Protein AF-A0A5N5G9B5-F1 (afdb_monomer_lite)

pLDDT: mean 87.51, std 14.27, range [42.06, 97.94]

Radius of gyration: 17.75 Å; chains: 1; bounding box: 39×30×47 Å

Structure (mmCIF, N/CA/C/O backbone):
data_AF-A0A5N5G9B5-F1
#
_entry.id   AF-A0A5N5G9B5-F1
#
loop_
_atom_site.group_PDB
_atom_site.id
_atom_site.type_symbol
_atom_site.label_atom_id
_atom_site.label_alt_id
_atom_site.label_comp_id
_atom_site.label_asym_id
_atom_site.label_entity_id
_atom_site.label_seq_id
_atom_site.pdbx_PDB_ins_code
_atom_site.Cartn_x
_atom_site.Cartn_y
_atom_site.Cartn_z
_atom_site.occupancy
_atom_site.B_iso_or_equiv
_atom_site.auth_seq_id
_atom_site.auth_comp_id
_atom_site.auth_asym_id
_atom_site.auth_atom_id
_atom_site.pdbx_PDB_model_num
ATOM 1 N N . MET A 1 1 ? -11.561 -7.482 -16.673 1.00 42.06 1 MET A N 1
ATOM 2 C CA . MET A 1 1 ? -11.876 -7.937 -15.300 1.00 42.06 1 MET A CA 1
ATOM 3 C C . MET A 1 1 ? -10.965 -7.159 -14.359 1.00 42.06 1 MET A C 1
ATOM 5 O O . MET A 1 1 ? -9.759 -7.339 -14.434 1.00 42.06 1 MET A O 1
ATOM 9 N N . GLN A 1 2 ? -11.491 -6.196 -13.600 1.00 61.25 2 GLN A N 1
ATOM 10 C CA . GLN A 1 2 ? -10.664 -5.323 -12.754 1.00 61.25 2 GLN A CA 1
ATOM 11 C C . GLN A 1 2 ? -10.298 -6.072 -11.465 1.00 61.25 2 GLN A C 1
ATOM 13 O O . GLN A 1 2 ? -11.165 -6.689 -10.843 1.00 61.25 2 GLN A O 1
ATOM 18 N N . ASN A 1 3 ? -9.021 -6.069 -11.078 1.00 88.44 3 ASN A N 1
ATOM 19 C CA . ASN A 1 3 ? -8.588 -6.670 -9.818 1.00 88.44 3 ASN A CA 1
ATOM 20 C C . ASN A 1 3 ? -9.241 -5.897 -8.659 1.00 88.44 3 ASN A C 1
ATOM 22 O O . ASN A 1 3 ? -8.948 -4.718 -8.461 1.00 88.44 3 ASN A O 1
ATOM 26 N N . LYS A 1 4 ? -10.134 -6.558 -7.910 1.00 90.69 4 LYS A N 1
ATOM 27 C CA . LYS A 1 4 ? -10.940 -5.936 -6.844 1.00 90.69 4 LYS A CA 1
ATOM 28 C C . LYS A 1 4 ? -10.080 -5.278 -5.760 1.00 90.69 4 LYS A C 1
ATOM 30 O O . LYS A 1 4 ? -10.470 -4.245 -5.229 1.00 90.69 4 LYS A O 1
ATOM 35 N N . HIS A 1 5 ? -8.906 -5.840 -5.465 1.00 90.69 5 HIS A N 1
ATOM 36 C CA . HIS A 1 5 ? -7.968 -5.255 -4.506 1.00 90.69 5 HIS A CA 1
ATOM 37 C C . HIS A 1 5 ? -7.357 -3.960 -5.040 1.00 90.69 5 HIS A C 1
ATOM 39 O O . HIS A 1 5 ? -7.300 -2.969 -4.321 1.00 90.69 5 HIS A O 1
ATOM 45 N N . PHE A 1 6 ? -6.963 -3.944 -6.316 1.00 93.56 6 PHE A N 1
ATOM 46 C CA . PHE A 1 6 ? -6.399 -2.752 -6.945 1.00 93.56 6 PHE A CA 1
ATOM 47 C C . PHE A 1 6 ? -7.434 -1.628 -7.069 1.00 93.56 6 PHE A C 1
ATOM 49 O O . PHE A 1 6 ? -7.129 -0.481 -6.770 1.00 93.56 6 PHE A O 1
ATOM 56 N N . ALA A 1 7 ? -8.678 -1.962 -7.432 1.00 95.25 7 ALA A N 1
ATOM 57 C CA . ALA A 1 7 ? -9.774 -0.995 -7.479 1.00 95.25 7 ALA A CA 1
ATOM 58 C C . ALA A 1 7 ? -10.046 -0.363 -6.102 1.00 95.25 7 ALA A C 1
ATOM 60 O O . ALA A 1 7 ? -10.250 0.846 -6.008 1.00 9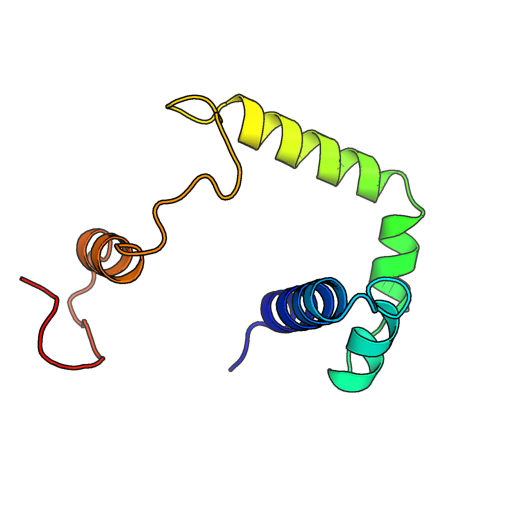5.25 7 ALA A O 1
ATOM 61 N N . LEU A 1 8 ? -10.005 -1.170 -5.034 1.00 95.75 8 LEU A N 1
ATOM 62 C CA . LEU A 1 8 ? -10.170 -0.682 -3.667 1.00 95.75 8 LEU A CA 1
ATOM 63 C C . LEU A 1 8 ? -9.044 0.274 -3.263 1.00 95.75 8 LEU A C 1
ATOM 65 O O . LEU A 1 8 ? -9.334 1.358 -2.767 1.00 95.75 8 LEU A O 1
ATOM 69 N N . ILE A 1 9 ? -7.786 -0.105 -3.506 1.00 95.56 9 ILE A N 1
ATOM 70 C CA . ILE A 1 9 ? -6.623 0.747 -3.218 1.00 95.56 9 ILE A CA 1
ATOM 71 C C . ILE A 1 9 ? -6.743 2.065 -3.984 1.00 95.56 9 ILE A C 1
ATOM 73 O O . ILE A 1 9 ? -6.675 3.125 -3.377 1.00 95.56 9 ILE A O 1
ATOM 77 N N . TYR A 1 10 ? -7.015 2.007 -5.290 1.00 96.19 10 TYR A N 1
ATOM 78 C CA . TYR A 1 10 ? -7.134 3.199 -6.128 1.00 96.19 10 TYR A CA 1
ATOM 79 C C . TYR A 1 10 ? -8.230 4.157 -5.645 1.00 96.19 10 TYR A C 1
ATOM 81 O O . TYR A 1 10 ? -8.018 5.364 -5.602 1.00 96.19 10 TYR A O 1
ATOM 89 N N . CYS A 1 11 ? -9.385 3.629 -5.230 1.00 97.38 11 CYS A N 1
ATOM 90 C CA . CYS A 1 11 ? -10.445 4.453 -4.657 1.00 97.38 11 CYS A CA 1
ATOM 91 C C . CYS A 1 11 ? -9.991 5.174 -3.375 1.00 97.38 11 CYS A C 1
ATOM 93 O O . CYS A 1 11 ? -10.254 6.364 -3.214 1.00 97.38 11 CYS A O 1
ATOM 95 N N . ILE A 1 12 ? -9.286 4.476 -2.477 1.00 96.94 12 ILE A N 1
ATOM 96 C CA . ILE A 1 12 ? -8.786 5.066 -1.227 1.00 96.94 12 ILE A CA 1
ATOM 97 C C . ILE A 1 12 ? -7.723 6.135 -1.519 1.00 96.94 12 ILE A C 1
ATOM 99 O O . ILE A 1 12 ? -7.811 7.230 -0.970 1.00 96.94 12 ILE A O 1
ATOM 103 N N . GLU A 1 13 ? -6.768 5.853 -2.410 1.00 96.44 13 GLU A N 1
ATOM 104 C CA . GLU A 1 13 ? -5.735 6.808 -2.848 1.00 96.44 13 GLU A CA 1
ATOM 105 C C . GLU A 1 13 ? -6.356 8.074 -3.452 1.00 96.44 13 GLU A C 1
ATOM 107 O O . GLU A 1 13 ? -5.938 9.191 -3.151 1.00 96.44 13 GLU A O 1
ATOM 112 N N . PHE A 1 14 ? -7.417 7.925 -4.246 1.00 96.69 14 PHE A N 1
ATOM 113 C CA . PHE A 1 14 ? -8.128 9.066 -4.815 1.00 96.69 14 PHE A CA 1
ATOM 114 C C . PHE A 1 14 ? -8.764 9.949 -3.732 1.00 96.69 14 PHE A C 1
ATOM 116 O O . PHE A 1 14 ? -8.637 11.171 -3.775 1.00 96.69 14 PHE A O 1
ATOM 123 N N . LEU A 1 15 ? -9.362 9.348 -2.698 1.00 97.75 15 LEU A N 1
ATOM 124 C CA . LEU A 1 15 ? -9.873 10.104 -1.551 1.00 97.75 15 LEU A CA 1
ATOM 125 C C . LEU A 1 15 ? -8.756 10.818 -0.777 1.00 97.75 15 LEU A C 1
ATOM 127 O O . LEU A 1 15 ? -8.997 11.890 -0.226 1.00 97.75 15 LEU A O 1
ATOM 131 N N . VAL A 1 16 ? -7.540 10.265 -0.719 1.00 96.44 16 VAL A N 1
ATOM 132 C CA . VAL A 1 16 ? -6.383 10.956 -0.121 1.00 96.44 16 VAL A CA 1
ATOM 13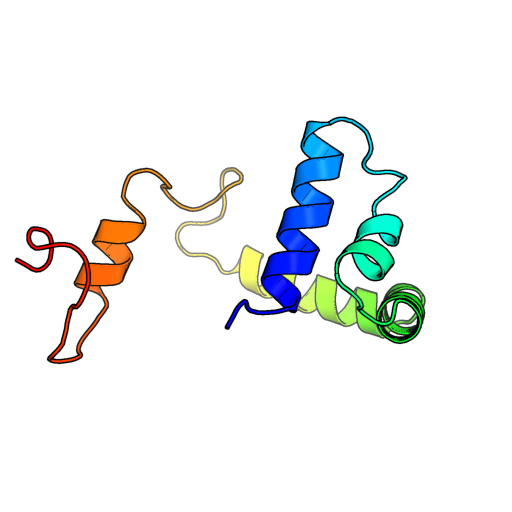3 C C . VAL A 1 16 ? -6.032 12.210 -0.921 1.00 96.44 16 VAL A C 1
ATOM 135 O O . VAL A 1 16 ? -5.878 13.272 -0.318 1.00 96.44 16 VAL A O 1
ATOM 138 N N . ILE A 1 17 ? -5.984 12.114 -2.254 1.00 96.44 17 ILE A N 1
ATOM 139 C CA . ILE A 1 17 ? -5.731 13.253 -3.156 1.00 96.44 17 ILE A CA 1
ATOM 140 C C . ILE A 1 17 ? -6.788 14.350 -2.967 1.00 96.44 17 ILE A C 1
ATOM 142 O O . ILE A 1 17 ? -6.455 15.532 -2.932 1.00 96.44 17 ILE A O 1
ATOM 146 N N . GLU A 1 18 ? -8.053 13.972 -2.772 1.00 96.75 18 GLU A N 1
ATOM 147 C CA . GLU A 1 18 ? -9.151 14.909 -2.504 1.00 96.75 18 GLU A CA 1
ATOM 148 C C . GLU A 1 18 ? -9.178 15.460 -1.063 1.00 96.75 18 GLU A C 1
ATOM 150 O O . GLU A 1 18 ? -10.056 16.251 -0.719 1.00 96.75 18 GLU A O 1
ATOM 155 N N . GLY A 1 19 ? -8.268 15.038 -0.178 1.00 97.12 19 GLY A N 1
ATOM 156 C CA . GLY A 1 19 ? -8.281 15.425 1.239 1.00 97.12 19 GLY A CA 1
ATOM 157 C C . GLY A 1 19 ? -9.386 14.750 2.068 1.00 97.12 19 GLY A C 1
ATOM 158 O O . GLY A 1 19 ? -9.598 15.089 3.232 1.00 97.12 19 GLY A O 1
ATOM 159 N N . ARG A 1 20 ? -10.055 13.745 1.501 1.00 97.50 20 ARG A N 1
ATOM 160 C CA . ARG A 1 20 ? -11.209 13.011 2.042 1.00 97.50 20 ARG A CA 1
ATOM 161 C C . ARG A 1 20 ? -10.846 11.629 2.591 1.00 97.50 20 ARG A C 1
ATOM 163 O O . ARG A 1 20 ? -11.703 10.769 2.752 1.00 97.50 20 ARG A O 1
ATOM 170 N N . HIS A 1 21 ? -9.580 11.399 2.936 1.00 95.00 21 HIS A N 1
ATOM 171 C CA . HIS A 1 21 ? -9.063 10.106 3.417 1.00 95.00 21 HIS A CA 1
ATOM 172 C C . HIS A 1 21 ? -9.844 9.493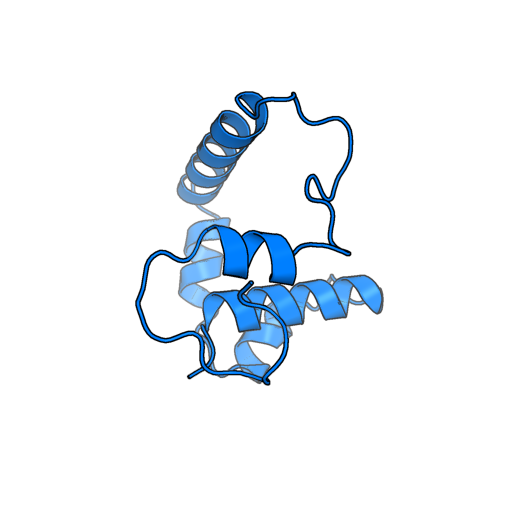 4.600 1.00 95.00 21 HIS A C 1
ATOM 174 O O . HIS A 1 21 ? -9.881 8.274 4.754 1.00 95.00 21 HIS A O 1
ATOM 180 N N . LYS A 1 22 ? -10.511 10.307 5.431 1.00 96.81 22 LYS A N 1
ATOM 181 C CA . LYS A 1 22 ? -11.384 9.817 6.517 1.00 96.81 22 LYS A CA 1
ATOM 182 C C . LYS A 1 22 ? -12.598 9.033 6.004 1.00 96.81 22 LYS A C 1
ATOM 184 O O . LYS A 1 22 ? -13.143 8.213 6.736 1.00 96.81 22 LYS A O 1
ATOM 189 N N . GLU A 1 23 ? -12.990 9.244 4.752 1.00 97.19 23 GLU A N 1
ATOM 190 C CA . GLU A 1 23 ? -14.122 8.596 4.089 1.00 97.19 23 GLU A CA 1
ATOM 191 C C . GLU A 1 23 ? -13.737 7.284 3.381 1.00 97.19 23 GLU A C 1
ATOM 193 O O . GLU A 1 23 ? -14.561 6.726 2.662 1.00 97.19 23 GLU A O 1
ATOM 198 N N . TRP A 1 24 ? -12.522 6.748 3.573 1.00 96.00 24 TRP A N 1
ATOM 199 C CA . TRP A 1 24 ? -12.008 5.564 2.856 1.00 96.00 24 TRP A CA 1
ATOM 200 C C . TRP A 1 24 ? -12.948 4.344 2.865 1.00 96.00 24 TRP A C 1
ATOM 202 O O . TRP A 1 24 ? -12.966 3.555 1.921 1.00 96.00 24 TRP A O 1
ATOM 212 N N . GLN A 1 25 ? -13.766 4.187 3.910 1.00 96.81 25 GLN A N 1
ATOM 213 C CA . GLN A 1 25 ? -14.738 3.093 4.018 1.00 96.81 25 GLN A CA 1
ATOM 214 C C . GLN A 1 25 ? -15.835 3.157 2.943 1.00 96.81 25 GLN A C 1
ATOM 216 O O . GLN A 1 25 ? -16.376 2.116 2.570 1.00 96.81 25 GLN A O 1
ATOM 221 N N . THR A 1 26 ? -16.133 4.343 2.402 1.00 97.19 26 THR A N 1
ATOM 222 C CA . THR A 1 26 ? -17.120 4.528 1.321 1.00 97.19 26 THR A CA 1
ATOM 223 C C . THR A 1 26 ? -16.723 3.791 0.040 1.00 97.19 26 THR A C 1
ATOM 225 O O . THR A 1 26 ? -17.596 3.342 -0.705 1.00 97.19 26 THR A O 1
ATOM 228 N N . CYS A 1 27 ? -15.425 3.548 -0.174 1.00 97.56 27 CYS A N 1
ATOM 229 C CA . CYS A 1 27 ? -14.926 2.767 -1.303 1.00 97.56 27 CYS A CA 1
ATOM 230 C C . CYS A 1 27 ? -15.459 1.331 -1.327 1.00 97.56 27 CYS A C 1
ATOM 232 O O . CYS A 1 27 ? -15.637 0.763 -2.403 1.00 97.56 27 CYS A O 1
ATOM 234 N N . PHE A 1 28 ? -15.765 0.741 -0.167 1.00 97.12 28 PHE A N 1
ATOM 235 C CA . PHE A 1 28 ? -16.328 -0.608 -0.102 1.00 97.12 28 PHE A CA 1
ATOM 236 C C . PHE A 1 28 ? -17.741 -0.643 -0.672 1.00 97.12 28 PHE A C 1
ATOM 238 O O . PHE A 1 28 ? -18.028 -1.479 -1.525 1.00 97.12 28 PHE A O 1
ATOM 245 N N . SER A 1 29 ? -18.599 0.295 -0.265 1.00 96.44 29 SER A N 1
ATOM 246 C CA . SER A 1 29 ? -19.945 0.429 -0.830 1.00 96.44 29 SER A CA 1
ATOM 247 C C . SER A 1 29 ? -19.909 0.758 -2.322 1.00 96.44 29 SER A C 1
ATOM 249 O O . SER A 1 29 ? -20.588 0.084 -3.093 1.00 96.44 29 SER A O 1
ATOM 251 N N . SER A 1 30 ? -19.079 1.718 -2.748 1.00 95.31 30 SER A N 1
ATOM 252 C CA . SER A 1 30 ? -18.977 2.131 -4.157 1.00 95.31 30 SER A CA 1
ATOM 253 C C . SER A 1 30 ? -18.526 1.000 -5.083 1.00 95.31 30 SER A C 1
ATOM 255 O O . SER A 1 30 ? -18.928 0.955 -6.242 1.00 95.31 30 SER A O 1
ATOM 257 N N . LEU A 1 31 ? -17.708 0.071 -4.578 1.00 95.50 31 LEU A N 1
ATOM 258 C CA . LEU A 1 31 ? -17.197 -1.074 -5.336 1.00 95.50 31 LEU A CA 1
ATOM 259 C C . LEU A 1 31 ? -17.988 -2.373 -5.102 1.00 95.50 31 LEU A C 1
ATOM 261 O O . LEU A 1 31 ? -17.628 -3.410 -5.662 1.00 95.50 31 LEU A O 1
ATOM 265 N N . GLY A 1 32 ? -19.033 -2.357 -4.266 1.00 95.44 32 GLY A N 1
ATOM 266 C CA . GLY A 1 32 ? -19.797 -3.558 -3.911 1.00 95.44 32 GLY A CA 1
ATOM 267 C C . GLY A 1 32 ? -18.972 -4.612 -3.158 1.00 95.44 32 GLY A C 1
ATOM 268 O O . GLY A 1 32 ? -19.159 -5.813 -3.358 1.00 95.44 32 GLY A O 1
ATOM 269 N N . LEU A 1 33 ? -18.020 -4.179 -2.326 1.00 95.62 33 LEU A N 1
ATOM 270 C CA . LEU A 1 33 ? -17.123 -5.037 -1.552 1.00 95.62 33 LEU A CA 1
ATOM 271 C C . LEU A 1 33 ? -17.549 -5.124 -0.077 1.00 95.62 33 LEU A C 1
ATOM 273 O O . LEU A 1 33 ? -17.998 -4.135 0.503 1.00 95.62 33 LEU A O 1
ATOM 277 N N . PRO A 1 34 ? -17.365 -6.282 0.583 1.00 95.75 34 PRO A N 1
ATOM 278 C CA . PRO A 1 34 ? -17.671 -6.416 2.000 1.00 95.75 34 PRO A CA 1
ATOM 279 C C . PRO A 1 34 ? -16.605 -5.719 2.858 1.00 95.75 34 PRO A C 1
ATOM 281 O O . PRO A 1 34 ? -15.428 -6.071 2.817 1.00 95.75 34 PRO A O 1
ATOM 284 N N . LEU A 1 35 ? -17.030 -4.768 3.692 1.00 96.31 35 LEU A N 1
ATOM 285 C CA . LEU A 1 35 ? -16.148 -4.040 4.614 1.00 96.31 35 LEU A CA 1
ATOM 286 C C . LEU A 1 35 ? -15.692 -4.897 5.807 1.00 96.31 35 LEU A C 1
ATOM 288 O O . LEU A 1 35 ? -14.545 -4.811 6.247 1.00 96.31 35 LEU A O 1
ATOM 292 N N . LYS A 1 36 ? -16.592 -5.737 6.332 1.00 96.94 36 LYS A N 1
ATOM 293 C CA . LYS A 1 36 ? -16.388 -6.481 7.584 1.00 96.94 36 LYS A CA 1
ATOM 294 C C . LYS A 1 36 ? -15.094 -7.314 7.611 1.00 96.94 36 LYS A C 1
ATOM 296 O O . LYS A 1 36 ? -14.348 -7.152 8.571 1.00 96.94 36 LYS A O 1
ATOM 301 N N . PRO A 1 37 ? -14.755 -8.123 6.587 1.00 94.62 37 PRO A N 1
ATOM 302 C CA . PRO A 1 37 ? -13.524 -8.915 6.611 1.00 94.62 37 PRO A CA 1
ATOM 303 C C . PRO A 1 37 ? -12.248 -8.066 6.711 1.00 94.62 37 PRO A C 1
ATOM 305 O O . PRO A 1 37 ? -11.310 -8.444 7.410 1.00 94.62 37 PRO A O 1
ATOM 308 N N . VAL A 1 38 ? -12.212 -6.902 6.049 1.00 94.38 38 VAL A N 1
ATOM 309 C CA . VAL A 1 38 ? -11.056 -5.995 6.112 1.00 94.38 38 VAL A CA 1
ATOM 310 C C . VAL A 1 38 ? -10.977 -5.310 7.472 1.00 94.38 38 VAL A C 1
ATOM 312 O O . VAL A 1 38 ? -9.890 -5.224 8.032 1.00 94.38 38 VAL A O 1
ATOM 315 N N . LEU A 1 39 ? -12.107 -4.882 8.044 1.00 95.62 39 LEU A N 1
ATOM 316 C CA . LEU A 1 39 ? -12.125 -4.300 9.390 1.00 95.62 39 LEU A CA 1
ATOM 317 C C . LEU A 1 39 ? -11.743 -5.297 10.481 1.00 95.62 39 LEU A C 1
ATOM 319 O O . LEU A 1 39 ? -11.003 -4.934 11.393 1.00 95.62 39 LEU A O 1
ATOM 323 N N . ASP A 1 40 ? -12.237 -6.529 10.390 1.00 96.81 40 ASP A N 1
ATOM 324 C CA . ASP A 1 40 ? -11.910 -7.586 11.343 1.00 96.81 40 ASP A CA 1
ATOM 325 C C . ASP A 1 40 ? -10.400 -7.900 11.269 1.00 96.81 40 ASP A C 1
ATOM 327 O O . ASP A 1 40 ? -9.749 -8.031 12.303 1.00 96.81 40 ASP A O 1
ATOM 331 N N . CYS A 1 41 ? -9.805 -7.902 10.066 1.00 95.31 41 CYS A N 1
ATOM 332 C CA . CYS A 1 41 ? -8.353 -8.006 9.888 1.00 95.31 41 CYS A CA 1
ATOM 333 C C . CYS A 1 41 ? -7.604 -6.795 10.472 1.00 95.31 41 CYS A C 1
ATOM 335 O O . CYS A 1 41 ? -6.705 -6.987 11.291 1.00 95.31 41 CYS A O 1
ATOM 337 N N . TYR A 1 42 ? -8.007 -5.571 10.104 1.00 92.69 42 TYR A N 1
ATOM 338 C CA . TYR A 1 42 ? -7.392 -4.303 10.523 1.00 92.69 42 TYR A CA 1
ATOM 339 C C . TYR A 1 42 ? -7.319 -4.152 12.047 1.00 92.69 42 TYR A C 1
ATOM 341 O O . TYR A 1 42 ? -6.332 -3.658 12.579 1.00 92.69 42 TYR A O 1
ATOM 349 N N . LYS A 1 43 ? -8.352 -4.612 12.760 1.00 94.88 43 LYS A N 1
ATOM 350 C CA . LYS A 1 43 ? -8.427 -4.560 14.229 1.00 94.88 43 LYS A CA 1
ATOM 351 C C . LYS A 1 43 ? -7.738 -5.736 14.929 1.00 94.88 43 LYS A C 1
ATOM 353 O O . LYS A 1 43 ? -7.726 -5.786 16.156 1.00 94.88 43 LYS A O 1
ATOM 358 N N . SER A 1 44 ? -7.213 -6.700 14.179 1.00 95.19 44 SER A N 1
ATOM 359 C CA . SER A 1 44 ? -6.585 -7.906 14.722 1.00 95.19 44 SER A CA 1
ATOM 360 C C . SER A 1 44 ? -5.060 -7.845 14.642 1.00 95.19 44 SER A C 1
ATOM 362 O O . SER A 1 44 ? -4.485 -7.080 13.870 1.00 95.19 44 SER A O 1
ATOM 364 N N . ALA A 1 45 ? -4.392 -8.759 15.349 1.00 95.06 45 ALA A N 1
ATOM 365 C CA . ALA A 1 45 ? -2.945 -8.951 15.237 1.00 95.06 45 ALA A CA 1
ATOM 366 C C . ALA A 1 45 ? -2.478 -9.335 13.815 1.00 95.06 45 ALA A C 1
ATOM 368 O O . ALA A 1 45 ? -1.286 -9.251 13.515 1.00 95.06 45 ALA A O 1
ATOM 369 N N . ASN A 1 46 ? -3.385 -9.763 12.927 1.00 95.75 46 ASN A N 1
ATOM 370 C CA . ASN A 1 46 ? -3.032 -10.087 11.546 1.00 95.75 46 ASN A CA 1
ATOM 371 C C . ASN A 1 46 ? -2.616 -8.844 10.751 1.00 95.75 46 ASN A C 1
ATOM 373 O O . ASN A 1 46 ? -1.730 -8.964 9.908 1.00 95.75 46 ASN A O 1
ATOM 377 N N . ALA A 1 47 ? -3.185 -7.667 11.042 1.00 94.19 47 ALA A N 1
ATOM 378 C CA . ALA A 1 47 ? -2.771 -6.421 10.401 1.00 94.19 47 ALA A CA 1
ATOM 379 C C . ALA A 1 47 ? -1.305 -6.094 10.718 1.00 94.19 47 ALA A C 1
ATOM 381 O O . ALA A 1 47 ? -0.513 -5.885 9.805 1.00 94.19 47 ALA A O 1
ATOM 382 N N . THR A 1 48 ? -0.914 -6.174 11.992 1.00 95.88 48 THR A N 1
ATOM 383 C CA . THR A 1 48 ? 0.475 -5.949 12.423 1.00 95.88 48 THR A CA 1
ATOM 384 C C . THR A 1 48 ? 1.444 -6.952 11.800 1.00 95.88 48 THR A C 1
ATOM 386 O O . THR A 1 48 ? 2.519 -6.571 11.345 1.00 95.88 48 THR A O 1
ATOM 389 N N . LYS A 1 49 ? 1.071 -8.237 11.726 1.00 97.19 49 LYS A N 1
ATOM 390 C CA . LYS A 1 49 ? 1.898 -9.259 11.057 1.00 97.19 49 LYS A CA 1
ATOM 391 C C . LYS A 1 49 ? 2.093 -8.951 9.572 1.00 97.19 49 LYS A C 1
ATOM 393 O O . LYS A 1 49 ? 3.184 -9.152 9.042 1.00 97.19 49 LYS A O 1
ATOM 398 N N . LEU A 1 50 ? 1.041 -8.479 8.902 1.00 96.75 50 LEU A N 1
ATOM 399 C CA . LEU A 1 50 ? 1.099 -8.100 7.494 1.00 96.75 50 LEU A CA 1
ATOM 400 C C . LEU A 1 50 ? 2.011 -6.885 7.283 1.00 96.75 50 LEU A C 1
ATOM 402 O O . LEU A 1 50 ? 2.843 -6.896 6.380 1.00 96.75 50 LEU A O 1
ATOM 406 N N . GLU A 1 51 ? 1.896 -5.876 8.143 1.00 96.06 51 GLU A N 1
ATOM 407 C CA . GLU A 1 51 ? 2.739 -4.681 8.114 1.00 96.06 51 GLU A CA 1
ATOM 408 C C . GLU A 1 51 ? 4.218 -5.021 8.342 1.00 96.06 51 GLU A C 1
ATOM 410 O O . GLU A 1 51 ? 5.067 -4.630 7.546 1.00 96.06 51 GLU A O 1
ATOM 415 N N . GLN A 1 52 ? 4.535 -5.835 9.355 1.00 97.75 52 GLN A N 1
ATOM 416 C CA . GLN A 1 52 ? 5.904 -6.293 9.625 1.00 97.75 52 GLN A CA 1
ATOM 417 C C . GLN A 1 52 ? 6.506 -7.065 8.448 1.00 97.75 52 GLN A C 1
ATOM 419 O O . GLN A 1 52 ? 7.682 -6.884 8.125 1.00 97.75 52 GLN A O 1
ATOM 424 N N . LYS A 1 53 ? 5.705 -7.907 7.783 1.00 97.94 53 LYS A N 1
ATOM 425 C CA . LYS A 1 53 ? 6.140 -8.629 6.586 1.00 97.94 53 LYS A CA 1
ATOM 426 C C . LYS A 1 53 ? 6.564 -7.657 5.480 1.00 97.94 53 LYS A C 1
ATOM 428 O O . LYS A 1 53 ? 7.674 -7.782 4.968 1.00 97.94 53 LYS A O 1
ATOM 433 N N . TYR A 1 54 ? 5.720 -6.683 5.137 1.00 96.44 54 TYR A N 1
ATOM 434 C CA . TYR A 1 54 ? 6.038 -5.720 4.076 1.00 96.44 54 TYR A CA 1
ATOM 435 C C . TYR A 1 54 ? 7.128 -4.721 4.476 1.00 96.44 54 TYR A C 1
ATOM 437 O O . TYR A 1 54 ? 7.909 -4.306 3.619 1.00 96.44 54 TYR A O 1
ATOM 445 N N . ALA A 1 55 ? 7.256 -4.387 5.762 1.00 95.75 55 ALA A N 1
ATOM 446 C CA . ALA A 1 55 ? 8.391 -3.624 6.273 1.00 95.75 55 ALA A CA 1
ATOM 447 C C . ALA A 1 55 ? 9.707 -4.380 6.037 1.00 95.75 55 ALA A C 1
ATOM 449 O O . ALA A 1 55 ? 10.657 -3.807 5.506 1.00 95.75 55 ALA A O 1
ATOM 450 N N . ASN A 1 56 ? 9.741 -5.683 6.339 1.00 97.19 56 ASN A N 1
ATOM 451 C CA . ASN A 1 56 ? 10.907 -6.520 6.078 1.00 97.19 56 ASN A CA 1
ATOM 452 C C . ASN A 1 56 ? 11.225 -6.618 4.577 1.00 97.19 56 ASN A C 1
ATOM 454 O O . ASN A 1 56 ? 12.381 -6.456 4.201 1.00 97.19 56 ASN A O 1
ATOM 458 N N . GLU A 1 57 ? 10.229 -6.827 3.709 1.00 96.19 57 GLU A N 1
ATOM 459 C CA . GLU A 1 57 ? 10.434 -6.820 2.248 1.00 96.19 57 GLU A CA 1
ATOM 460 C C . GLU A 1 57 ? 11.011 -5.478 1.763 1.00 96.19 57 GLU A C 1
ATOM 462 O O . GLU A 1 57 ? 11.973 -5.454 0.998 1.00 96.19 57 GLU A O 1
ATOM 467 N N . THR A 1 58 ? 10.489 -4.362 2.278 1.00 95.06 58 THR A N 1
ATOM 468 C CA . THR A 1 58 ? 10.929 -3.008 1.910 1.00 95.06 58 THR A CA 1
ATOM 469 C C . THR A 1 58 ? 12.353 -2.702 2.393 1.00 95.06 58 THR A C 1
ATOM 471 O O . THR A 1 58 ? 13.135 -2.089 1.667 1.00 95.06 58 THR A O 1
ATOM 474 N N . MET A 1 59 ? 12.730 -3.155 3.594 1.00 94.62 59 MET A N 1
ATOM 475 C CA . MET A 1 59 ? 14.087 -2.988 4.139 1.00 94.62 59 MET A CA 1
ATOM 476 C C . MET A 1 59 ? 15.158 -3.724 3.324 1.00 94.62 59 MET A C 1
ATOM 478 O O . MET A 1 59 ? 16.316 -3.310 3.330 1.00 94.62 59 MET A O 1
ATOM 482 N N . HIS A 1 60 ? 14.781 -4.795 2.624 1.00 95.75 60 HIS A N 1
ATOM 483 C CA . HIS A 1 60 ? 15.690 -5.618 1.822 1.00 95.75 60 HIS A CA 1
ATOM 484 C C . HIS A 1 60 ? 15.723 -5.227 0.335 1.00 95.75 60 HIS A C 1
ATOM 486 O O . HIS A 1 60 ? 16.334 -5.933 -0.470 1.00 95.75 60 HIS A O 1
ATOM 492 N N . LEU A 1 61 ? 15.097 -4.109 -0.051 1.00 93.94 61 LEU A N 1
ATOM 493 C CA . LEU A 1 61 ? 15.210 -3.581 -1.410 1.00 93.94 61 LEU A CA 1
ATOM 494 C C . LEU A 1 61 ? 16.668 -3.248 -1.751 1.00 93.94 61 LEU A C 1
ATOM 496 O O . LEU A 1 61 ? 17.410 -2.688 -0.941 1.00 93.94 61 LEU A O 1
ATOM 500 N N . SER A 1 62 ? 17.063 -3.573 -2.983 1.00 91.19 62 SER A N 1
ATOM 501 C CA . SER A 1 62 ? 18.379 -3.260 -3.535 1.00 91.19 62 SER A CA 1
ATOM 502 C C . SER A 1 62 ? 18.211 -2.546 -4.882 1.00 91.19 62 SER A C 1
ATOM 504 O O . SER A 1 62 ? 17.676 -3.153 -5.814 1.00 91.19 62 SER A O 1
ATOM 506 N N . PRO A 1 63 ? 18.629 -1.271 -5.008 1.00 90.81 63 PRO A N 1
ATOM 507 C CA . PRO A 1 63 ? 19.226 -0.434 -3.962 1.00 90.81 63 PRO A CA 1
ATOM 508 C C . PRO A 1 63 ? 18.231 -0.081 -2.845 1.00 90.81 63 PRO A C 1
ATOM 510 O O . PRO A 1 63 ? 17.021 -0.034 -3.071 1.00 90.81 63 PRO A O 1
ATOM 513 N N . SER A 1 64 ? 18.751 0.204 -1.648 1.00 90.88 64 SER A N 1
ATOM 514 C CA . SER A 1 64 ? 17.930 0.570 -0.488 1.00 90.88 64 SER A CA 1
ATOM 515 C C . SER A 1 64 ? 17.003 1.752 -0.788 1.00 90.88 64 SER A C 1
ATOM 517 O O . SER A 1 64 ? 17.370 2.682 -1.514 1.00 90.88 64 SER A O 1
ATOM 519 N N . LEU A 1 65 ? 15.799 1.714 -0.211 1.00 90.12 65 LEU A N 1
ATOM 520 C CA . LEU A 1 65 ? 14.767 2.737 -0.370 1.00 90.12 65 LEU A CA 1
ATOM 521 C C . LEU A 1 65 ? 15.284 4.123 0.060 1.00 90.12 65 LEU A C 1
ATOM 523 O O . LEU A 1 65 ? 15.706 4.298 1.200 1.00 90.12 65 LEU A O 1
ATOM 527 N N . LYS A 1 66 ? 15.224 5.113 -0.843 1.00 89.38 66 LYS A N 1
ATOM 528 C CA . LYS A 1 66 ? 15.604 6.514 -0.558 1.00 89.38 66 LYS A CA 1
ATOM 529 C C . LYS A 1 66 ? 14.409 7.461 -0.458 1.00 89.38 66 LYS A C 1
ATOM 531 O O . LYS A 1 66 ? 14.450 8.417 0.307 1.00 89.38 66 LYS A O 1
ATOM 536 N N . PHE A 1 67 ? 13.372 7.211 -1.250 1.00 89.12 67 PHE A N 1
ATOM 537 C CA . PHE A 1 67 ? 12.140 7.991 -1.306 1.00 89.12 67 PHE A CA 1
ATOM 538 C C . PHE A 1 67 ? 10.999 7.104 -1.811 1.00 89.12 67 PHE A C 1
ATOM 540 O O . PHE A 1 67 ? 11.240 6.041 -2.387 1.00 89.12 67 PHE A O 1
ATOM 547 N N . VAL A 1 68 ? 9.763 7.549 -1.592 1.00 89.38 68 VAL A N 1
ATOM 548 C CA . VAL A 1 68 ? 8.559 6.939 -2.165 1.00 89.38 68 VAL A CA 1
ATOM 549 C C . VAL A 1 68 ? 7.946 7.880 -3.213 1.00 89.38 68 VAL A C 1
ATOM 551 O O . VAL A 1 68 ? 7.994 9.094 -3.010 1.00 89.38 68 VAL A O 1
ATOM 554 N N . PRO A 1 69 ? 7.359 7.355 -4.306 1.00 88.06 69 PRO A N 1
ATOM 555 C CA . PRO A 1 69 ? 7.397 5.950 -4.727 1.00 88.06 69 PRO A CA 1
ATOM 556 C C . PRO A 1 69 ? 8.821 5.503 -5.118 1.00 88.06 69 PRO A C 1
ATOM 558 O O . PRO A 1 69 ? 9.608 6.299 -5.613 1.00 88.06 69 PRO A O 1
ATOM 561 N N . TRP A 1 70 ? 9.161 4.229 -4.874 1.00 87.19 70 TRP A N 1
ATOM 562 C CA . TRP A 1 70 ? 10.518 3.696 -5.117 1.00 87.19 70 TRP A CA 1
ATOM 563 C C . TRP A 1 70 ? 10.847 3.493 -6.605 1.00 87.19 70 TRP A C 1
ATOM 565 O O . TRP A 1 70 ? 12.014 3.462 -6.985 1.00 87.19 70 TRP A O 1
ATOM 575 N N . LEU A 1 71 ? 9.821 3.323 -7.442 1.00 82.25 71 LEU A N 1
ATOM 576 C CA . LEU A 1 71 ? 9.960 3.009 -8.862 1.00 82.25 71 LEU A CA 1
ATOM 577 C C . LEU A 1 71 ? 9.960 4.275 -9.729 1.00 82.25 71 LEU A C 1
ATOM 579 O O . LEU A 1 71 ? 9.200 5.207 -9.466 1.00 82.25 71 LEU A O 1
ATOM 583 N N . ASP A 1 72 ? 10.738 4.251 -10.813 1.00 77.44 72 ASP A N 1
ATOM 584 C CA . ASP A 1 72 ? 10.631 5.209 -11.917 1.00 77.44 72 ASP A CA 1
ATOM 585 C C . ASP A 1 72 ? 9.342 4.957 -12.722 1.00 77.44 72 ASP A C 1
ATOM 587 O O . ASP A 1 72 ? 9.219 3.971 -13.458 1.00 77.44 72 ASP A O 1
ATOM 591 N N . TYR A 1 73 ? 8.367 5.848 -12.543 1.00 72.00 73 TYR A N 1
ATOM 592 C CA . TYR A 1 73 ? 7.040 5.740 -13.146 1.00 72.00 73 TYR A CA 1
ATOM 593 C C . TYR A 1 73 ? 7.034 6.007 -14.654 1.00 72.00 73 TYR A C 1
ATOM 595 O O . TYR A 1 73 ? 6.222 5.405 -15.359 1.00 72.00 73 TYR A O 1
ATOM 603 N N . GLU A 1 74 ? 7.921 6.868 -15.163 1.00 78.94 74 GLU A N 1
ATOM 604 C CA . GLU A 1 74 ? 7.897 7.284 -16.574 1.00 78.94 74 GLU A CA 1
ATOM 605 C C . GLU A 1 74 ? 8.190 6.106 -17.510 1.00 78.94 74 GLU A C 1
ATOM 607 O O . GLU A 1 74 ? 7.608 5.987 -18.587 1.00 78.94 74 GLU A O 1
ATOM 612 N N . AS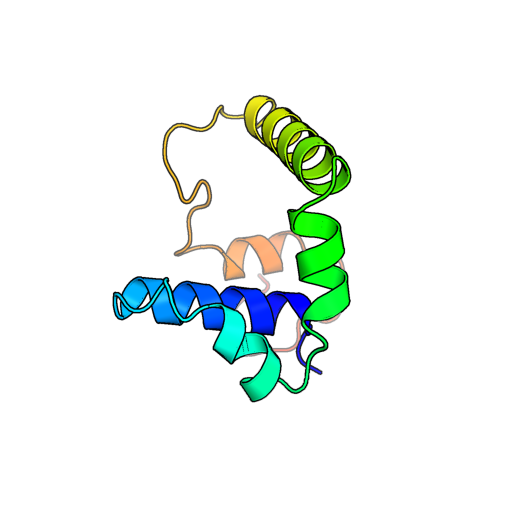N A 1 75 ? 9.033 5.176 -17.059 1.00 81.56 75 ASN A N 1
ATOM 613 C CA . ASN A 1 75 ? 9.476 4.027 -17.843 1.00 81.56 75 ASN A CA 1
ATOM 614 C C . ASN A 1 75 ? 8.775 2.710 -17.471 1.00 81.56 75 ASN A C 1
ATOM 616 O O . ASN A 1 75 ? 9.161 1.650 -17.972 1.00 81.56 75 ASN A O 1
ATOM 620 N N . PHE A 1 76 ? 7.738 2.744 -16.624 1.00 84.94 76 PHE A N 1
ATOM 621 C CA . PHE A 1 76 ? 7.093 1.537 -16.094 1.00 84.94 76 PHE A CA 1
ATOM 622 C C . PHE A 1 76 ? 6.6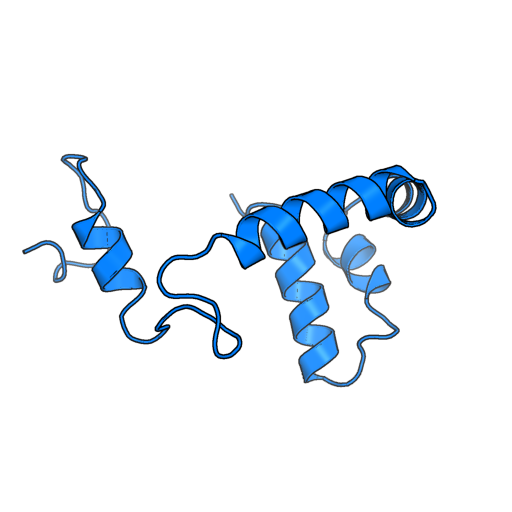49 0.558 -17.189 1.00 84.94 76 PHE A C 1
ATOM 624 O O . PHE A 1 76 ? 7.026 -0.614 -17.161 1.00 84.94 76 PHE A O 1
ATOM 631 N N . ALA A 1 77 ? 5.891 1.037 -18.182 1.00 85.69 77 ALA A N 1
ATOM 632 C CA . ALA A 1 77 ? 5.393 0.196 -19.271 1.00 85.69 77 ALA A CA 1
ATOM 633 C C . ALA A 1 77 ? 6.544 -0.442 -20.068 1.00 85.69 77 ALA A C 1
ATOM 635 O O . ALA A 1 77 ? 6.501 -1.632 -20.373 1.00 85.69 77 ALA A O 1
ATOM 636 N N . THR A 1 78 ? 7.613 0.317 -20.320 1.00 84.31 78 THR A N 1
ATOM 637 C CA . THR A 1 78 ? 8.825 -0.172 -20.986 1.00 84.31 78 THR A CA 1
ATOM 638 C C . THR A 1 78 ? 9.486 -1.300 -20.197 1.00 84.31 78 THR A C 1
ATOM 640 O O . THR A 1 78 ? 9.861 -2.318 -20.780 1.00 84.31 78 THR A O 1
ATOM 643 N N . TYR A 1 79 ? 9.626 -1.153 -18.875 1.00 85.00 79 TYR A N 1
ATOM 644 C CA . TYR A 1 79 ? 10.196 -2.202 -18.027 1.00 85.00 79 TYR A CA 1
ATOM 645 C C . TYR A 1 79 ? 9.328 -3.464 -18.018 1.00 85.00 79 TYR A C 1
ATOM 647 O O . TYR A 1 79 ? 9.865 -4.567 -18.117 1.00 85.00 79 TYR A O 1
ATOM 655 N N . VAL A 1 80 ? 8.000 -3.311 -17.961 1.00 87.38 80 VAL A N 1
ATOM 656 C CA . VAL A 1 80 ? 7.057 -4.436 -18.035 1.00 87.38 80 VAL A CA 1
ATOM 657 C C . VAL A 1 80 ? 7.192 -5.180 -19.367 1.00 87.38 80 VAL A C 1
ATOM 659 O O . VAL A 1 80 ? 7.334 -6.402 -19.353 1.00 87.38 80 VAL A O 1
ATOM 662 N N . CYS A 1 81 ? 7.221 -4.467 -20.499 1.00 83.44 81 CYS A N 1
ATOM 663 C CA . CYS A 1 81 ? 7.414 -5.073 -21.821 1.00 83.44 81 CYS A CA 1
ATOM 664 C C . CYS A 1 81 ? 8.739 -5.839 -21.910 1.00 83.44 81 CYS A C 1
ATOM 666 O O . CYS A 1 81 ? 8.748 -6.996 -22.316 1.00 83.44 81 CYS A O 1
ATOM 668 N N . LYS A 1 82 ? 9.85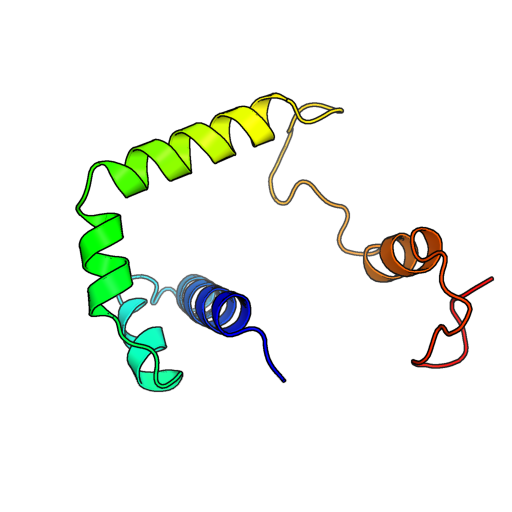1 -5.235 -21.470 1.00 84.31 82 LYS A N 1
ATOM 669 C CA . LYS A 1 82 ? 11.178 -5.880 -21.489 1.00 84.31 82 LYS A CA 1
ATOM 670 C C . LYS A 1 82 ? 11.252 -7.133 -20.614 1.00 84.31 82 LYS A C 1
ATOM 672 O O . LYS A 1 82 ? 12.005 -8.053 -20.920 1.00 84.31 82 LYS A O 1
ATOM 677 N N . ALA A 1 83 ? 10.506 -7.169 -19.511 1.00 88.12 83 ALA A N 1
ATOM 678 C CA . ALA A 1 83 ? 10.470 -8.322 -18.616 1.00 88.12 83 ALA A CA 1
ATOM 679 C C . ALA A 1 83 ? 9.579 -9.464 -19.140 1.00 88.12 83 ALA A C 1
ATOM 681 O O . ALA A 1 83 ? 9.732 -10.611 -18.708 1.00 88.12 83 ALA A O 1
ATOM 682 N N . TYR A 1 84 ? 8.647 -9.172 -20.051 1.00 85.75 84 TYR A N 1
ATOM 683 C CA . TYR A 1 84 ? 7.726 -10.158 -20.596 1.00 85.75 84 TYR A CA 1
ATOM 684 C C . TYR A 1 84 ? 8.447 -11.114 -21.555 1.00 85.75 84 TYR A C 1
ATOM 686 O O . TYR A 1 84 ? 9.007 -10.710 -22.566 1.00 85.75 84 TYR A O 1
ATOM 694 N N . LYS A 1 85 ? 8.413 -12.413 -21.243 1.00 86.38 85 LYS A N 1
ATOM 695 C CA . LYS A 1 85 ? 9.057 -13.473 -22.045 1.00 86.38 85 LYS A CA 1
ATOM 696 C C . LYS A 1 85 ? 8.084 -14.241 -22.947 1.00 86.38 85 LYS A C 1
ATOM 698 O O . LYS A 1 85 ? 8.466 -15.246 -23.540 1.00 86.38 85 LYS A O 1
ATOM 703 N N . GLY A 1 86 ? 6.813 -13.841 -22.985 1.00 81.50 86 GLY A N 1
ATOM 704 C CA . GLY A 1 86 ? 5.806 -14.498 -23.816 1.00 81.50 86 GLY A CA 1
ATOM 705 C C . GLY A 1 86 ? 5.856 -14.018 -25.267 1.00 81.50 86 GLY A C 1
ATOM 706 O O . GLY A 1 86 ? 6.340 -12.932 -25.562 1.00 81.50 86 GLY A O 1
ATOM 707 N N . ALA A 1 87 ? 5.318 -14.826 -26.179 1.00 69.81 87 ALA A N 1
ATOM 708 C CA . ALA A 1 87 ? 5.360 -14.554 -27.618 1.00 69.81 87 ALA A CA 1
ATOM 709 C C . ALA A 1 87 ? 4.359 -13.480 -28.095 1.00 69.81 87 ALA A C 1
ATOM 711 O O . ALA A 1 87 ? 4.410 -13.072 -29.252 1.00 69.81 87 ALA A O 1
ATOM 712 N N . LEU A 1 88 ? 3.427 -13.043 -27.240 1.00 62.47 88 LEU A N 1
ATOM 713 C CA . LEU A 1 88 ? 2.297 -12.202 -27.634 1.00 62.47 88 LEU A CA 1
ATOM 714 C C . LEU A 1 88 ? 2.267 -10.894 -26.820 1.00 62.47 88 LEU A C 1
ATOM 716 O O . LEU A 1 88 ? 1.589 -10.800 -25.799 1.00 62.47 88 LEU A O 1
ATOM 720 N N . CYS A 1 89 ? 2.991 -9.868 -27.275 1.00 57.34 89 CYS A N 1
ATOM 721 C CA . CYS A 1 89 ? 2.739 -8.487 -26.849 1.00 57.34 89 CYS A CA 1
ATOM 722 C C . CYS A 1 89 ? 1.519 -7.952 -27.627 1.00 57.34 89 CYS A C 1
ATOM 724 O O . CYS A 1 89 ? 1.648 -7.604 -28.798 1.00 57.34 89 CYS A O 1
ATOM 726 N N . LEU A 1 90 ? 0.336 -7.867 -27.010 1.00 55.38 90 LEU A N 1
ATOM 727 C CA . LEU A 1 90 ? -0.843 -7.217 -27.611 1.00 55.38 90 LEU A CA 1
ATOM 728 C C . LEU A 1 90 ? -1.290 -6.008 -26.772 1.00 55.38 90 LEU A C 1
ATOM 730 O O . LEU A 1 90 ? -2.077 -6.205 -25.853 1.00 55.38 90 LEU A O 1
ATOM 734 N N . TRP A 1 91 ? -0.764 -4.804 -27.082 1.00 51.00 91 TRP A N 1
ATOM 735 C CA . TRP A 1 91 ? -1.402 -3.453 -27.142 1.00 51.00 91 TRP A CA 1
ATOM 736 C C . TRP A 1 91 ? -0.347 -2.318 -27.006 1.00 51.00 91 TRP A C 1
ATOM 738 O O . TRP A 1 91 ? 0.529 -2.447 -26.157 1.00 51.00 91 TRP A O 1
ATOM 748 N N . PRO A 1 92 ? -0.500 -1.137 -27.652 1.00 55.31 92 PRO A N 1
ATOM 749 C CA . PRO A 1 92 ? -0.561 -0.864 -29.089 1.00 55.31 92 PRO A CA 1
ATOM 750 C C . PRO A 1 92 ? 0.842 -0.857 -29.749 1.00 55.31 92 PRO A C 1
ATOM 752 O O . PRO A 1 92 ? 1.754 -0.178 -29.294 1.00 55.31 92 PRO A O 1
ATOM 755 N N . ALA A 1 93 ? 0.961 -1.606 -30.848 1.00 49.97 93 ALA A N 1
ATOM 756 C CA . ALA A 1 93 ? 1.902 -1.580 -31.985 1.00 49.97 93 ALA A CA 1
ATOM 757 C C . ALA A 1 93 ? 3.400 -1.183 -31.889 1.00 49.97 93 ALA A C 1
ATOM 759 O O . ALA A 1 93 ? 4.113 -1.619 -32.780 1.00 49.97 93 ALA A O 1
ATOM 760 N N . ASN A 1 94 ? 3.932 -0.436 -30.915 1.00 49.06 94 ASN A N 1
ATOM 761 C CA . ASN A 1 94 ? 5.277 0.162 -31.061 1.00 49.06 94 ASN A CA 1
ATOM 762 C C . ASN A 1 94 ? 6.243 0.002 -29.874 1.00 49.06 94 ASN A C 1
ATOM 764 O O . ASN A 1 94 ? 7.242 0.715 -29.827 1.00 49.06 94 ASN A O 1
ATOM 768 N N . LEU A 1 95 ? 6.021 -0.918 -28.928 1.00 51.91 95 LEU A N 1
ATOM 769 C CA . LEU A 1 95 ? 7.020 -1.134 -27.870 1.00 51.91 95 LEU A CA 1
ATOM 770 C C . LEU A 1 95 ? 7.147 -2.591 -27.402 1.00 51.91 95 LEU A C 1
ATOM 772 O O . LEU A 1 95 ? 6.883 -2.907 -26.247 1.00 51.91 95 LEU A O 1
ATOM 776 N N . CYS A 1 96 ? 7.600 -3.459 -28.306 1.00 51.62 96 CYS A N 1
ATOM 777 C CA . CYS A 1 96 ? 8.387 -4.652 -27.973 1.00 51.62 96 CYS A CA 1
ATOM 778 C C . CYS A 1 96 ? 9.475 -4.781 -29.064 1.00 51.62 96 CYS A C 1
ATOM 780 O O . CYS A 1 96 ? 9.295 -5.535 -30.017 1.00 51.62 96 CYS A O 1
ATOM 782 N N . ILE A 1 97 ? 10.535 -3.957 -28.979 1.00 48.38 97 ILE A N 1
ATOM 783 C CA . ILE A 1 97 ? 11.810 -4.158 -29.703 1.00 48.38 97 ILE A CA 1
ATOM 784 C C . ILE A 1 97 ? 12.777 -4.833 -28.737 1.00 48.38 97 ILE A C 1
ATOM 786 O O . ILE A 1 97 ? 12.877 -4.325 -27.592 1.00 48.38 97 ILE A O 1
#

Foldseek 3Di:
DDDLVVQLVVQLVVCVVVVNNVCSLVSCVVSVHDPVVVVVCCPDCNVVVVVVVVVVVQCPDVVHADDPPRDDPVCVVLVVLVPDPDPDDDPDDDRND

Secondary structure (DSSP, 8-state):
---HHHHHHHHHHHHHHTT-GGGTTHHHHHTT--HHHHHHHHTSHHHHHHHHHHHHHHHT-SSPP-SSS-S-STTHHHHHHHH--SS---SSSS---

Sequence (97 aa):
MQNKHFALIYCIEFLVIEGRHKEWQTCFSSLGLPLKPVLDCYKSANATKLEQKYANETMHLSPSLKFVPWLDYENFATYVCKAYKGALCLWPANLCI

Organism: NCBI:txid2448454

InterPro domains:
  IPR004911 Gamma interferon inducible lysosomal thiol reductase GILT [PTHR13234] (4-92)